Protein AF-A0A7S2KNW7-F1 (afdb_monomer_lite)

Secondary structure (DSSP, 8-state):
-PPPPHHHHHHTHHHHHHTT-HHHHHHHHHHHHHHHHHHHHHHHHHHHHHHHHHHHHHHHHHHHHHHHHHH---S-HHHHHHHHHHHHHHH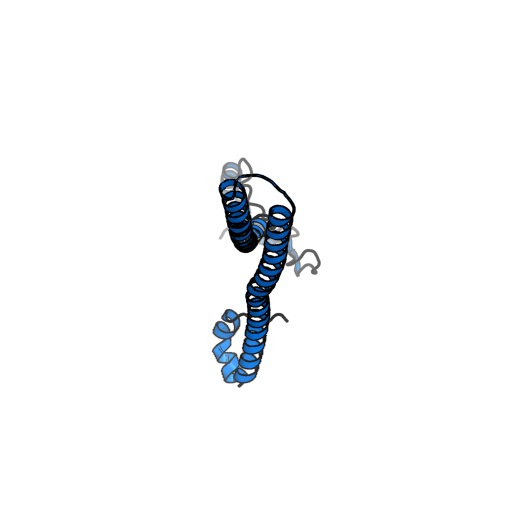HHHHHHHHHHHHHHHHHHHHHHHHHHHTS-PPP-----TTHHHHHHHHHT--S-SEEEEEEEE-SSTTSPPSEEEEEEEEPP-

pLDDT: mean 82.5, std 11.95, range [40.56, 94.06]

Structure (mmCIF, N/CA/C/O backbone):
data_AF-A0A7S2KNW7-F1
#
_entry.id   AF-A0A7S2KNW7-F1
#
loop_
_atom_site.group_PDB
_atom_site.id
_atom_site.type_symbol
_atom_site.label_atom_id
_atom_site.label_alt_id
_atom_site.label_comp_id
_atom_site.label_asym_id
_atom_site.label_entity_id
_atom_site.label_seq_id
_atom_site.pdbx_PDB_ins_code
_atom_site.Cartn_x
_atom_site.Cartn_y
_atom_site.Cartn_z
_atom_site.occupancy
_atom_site.B_iso_or_equiv
_atom_site.auth_seq_id
_atom_site.auth_comp_id
_atom_site.auth_asym_id
_atom_site.auth_atom_id
_atom_site.pdbx_PDB_model_num
ATOM 1 N N . PRO A 1 1 ? -21.783 -10.060 8.509 1.00 40.56 1 PRO A N 1
ATOM 2 C CA . PRO A 1 1 ? -20.731 -10.346 9.514 1.00 40.56 1 PRO A CA 1
ATOM 3 C C . PRO A 1 1 ? -19.338 -10.266 8.871 1.00 40.56 1 PRO A C 1
ATOM 5 O O . PRO A 1 1 ? -18.951 -11.159 8.116 1.00 40.56 1 PRO A O 1
ATOM 8 N N . GLY A 1 2 ? -18.638 -9.149 9.101 1.00 51.84 2 GLY A N 1
ATOM 9 C CA . GLY A 1 2 ? -17.263 -8.953 8.633 1.00 51.84 2 GLY A CA 1
ATOM 10 C C . GLY A 1 2 ? -16.309 -10.012 9.202 1.00 51.84 2 GLY A C 1
ATOM 11 O O . GLY A 1 2 ? -16.674 -10.730 10.138 1.00 51.84 2 GLY A O 1
ATOM 12 N N . PRO A 1 3 ? -15.118 -10.187 8.612 1.00 53.28 3 PRO A N 1
ATOM 13 C CA . PRO A 1 3 ? -14.128 -11.102 9.166 1.00 53.28 3 PRO A CA 1
ATOM 14 C C . PRO A 1 3 ? -13.765 -10.674 10.599 1.00 53.28 3 PRO A C 1
ATOM 16 O O . PRO A 1 3 ? -13.593 -9.476 10.831 1.00 53.28 3 PRO A O 1
ATOM 19 N N . PRO A 1 4 ? -13.687 -11.605 11.572 1.00 54.00 4 PRO A N 1
ATOM 20 C CA . PRO A 1 4 ? -13.270 -11.247 12.916 1.00 54.00 4 PRO A CA 1
ATOM 21 C C . PRO A 1 4 ? -11.829 -10.748 12.844 1.00 54.00 4 PRO A C 1
ATOM 23 O O . PRO A 1 4 ? -10.938 -11.456 12.372 1.00 54.00 4 PRO A O 1
ATOM 26 N N . ALA A 1 5 ? -11.619 -9.510 13.282 1.00 64.12 5 ALA A N 1
ATOM 27 C CA . ALA A 1 5 ? -10.282 -8.989 13.478 1.00 64.12 5 ALA A CA 1
ATOM 28 C C . ALA A 1 5 ? -9.542 -9.897 14.480 1.00 64.12 5 ALA A C 1
ATOM 30 O O . ALA A 1 5 ? -10.175 -10.414 15.409 1.00 64.12 5 ALA A O 1
ATOM 31 N N . PRO A 1 6 ? -8.220 -10.085 14.336 1.00 70.12 6 PRO A N 1
ATOM 32 C CA . PRO A 1 6 ? -7.426 -10.868 15.284 1.00 70.12 6 PRO A CA 1
ATOM 33 C C . PRO A 1 6 ? -7.660 -10.423 16.738 1.00 70.12 6 PRO A C 1
ATOM 35 O O . PRO A 1 6 ? -7.772 -11.271 17.620 1.00 70.12 6 PRO A O 1
ATOM 38 N N . ALA A 1 7 ? -7.890 -9.124 16.960 1.00 75.75 7 ALA A N 1
ATOM 39 C CA . ALA A 1 7 ? -8.269 -8.552 18.251 1.00 75.75 7 ALA A CA 1
ATOM 40 C C . ALA A 1 7 ? -9.499 -9.227 18.894 1.00 75.75 7 ALA A C 1
ATOM 42 O O . ALA A 1 7 ? -9.439 -9.640 20.049 1.00 75.75 7 ALA A O 1
ATOM 43 N N . GLY A 1 8 ? -10.579 -9.449 18.136 1.00 78.25 8 GLY A N 1
ATOM 44 C CA . GLY A 1 8 ? -11.796 -10.076 18.667 1.00 78.25 8 GLY A CA 1
ATOM 45 C C . GLY A 1 8 ? -11.624 -11.563 18.999 1.00 78.25 8 GLY A C 1
ATOM 46 O O . GLY A 1 8 ? -12.339 -12.102 19.841 1.00 78.25 8 GLY A O 1
ATOM 47 N N . THR A 1 9 ? -10.653 -12.237 18.373 1.00 84.00 9 THR A N 1
ATOM 48 C CA . THR A 1 9 ? -10.317 -13.631 18.717 1.00 84.00 9 THR A CA 1
ATOM 49 C C . THR A 1 9 ? -9.480 -13.696 19.994 1.00 84.00 9 THR A C 1
ATOM 51 O O . THR A 1 9 ? -9.636 -14.636 20.767 1.00 84.00 9 THR A O 1
ATOM 54 N N . MET A 1 10 ? -8.624 -12.698 20.243 1.00 84.19 10 MET A N 1
ATOM 55 C CA . MET A 1 10 ? -7.836 -12.605 21.477 1.00 84.19 10 MET A CA 1
ATOM 56 C C . MET A 1 10 ? -8.724 -12.303 22.690 1.00 84.19 10 MET A C 1
ATOM 58 O O . MET A 1 10 ? -8.591 -12.979 23.707 1.00 84.19 10 MET A O 1
ATOM 62 N N . GLU A 1 11 ? -9.677 -11.373 22.569 1.00 88.44 11 GLU A N 1
ATOM 63 C CA . GLU A 1 11 ? -10.662 -11.096 23.629 1.00 88.44 11 GLU A CA 1
ATOM 64 C C . GLU A 1 11 ? -11.605 -12.285 23.879 1.00 88.44 11 GLU A C 1
ATOM 66 O O . GLU A 1 11 ? -11.923 -12.607 25.021 1.00 88.44 11 GLU A O 1
ATOM 71 N N . GLY A 1 12 ? -12.033 -12.978 22.819 1.00 88.00 12 GLY A N 1
ATOM 72 C CA . GLY A 1 12 ? -12.968 -14.105 22.895 1.00 88.00 12 GLY A CA 1
ATOM 73 C C . GLY A 1 12 ? -12.329 -15.487 23.058 1.00 88.00 12 GLY A C 1
ATOM 74 O O . GLY A 1 12 ? -13.031 -16.492 22.921 1.00 88.00 12 GLY A O 1
ATOM 75 N N . LEU A 1 13 ? -11.018 -15.580 23.310 1.00 90.06 13 LEU A N 1
ATOM 76 C CA . LEU A 1 13 ? -10.267 -16.836 23.191 1.00 90.06 13 LEU A CA 1
ATOM 77 C C . LEU A 1 13 ? -10.794 -17.941 24.116 1.00 90.06 13 LEU A C 1
ATOM 79 O O . LEU A 1 13 ? -10.908 -19.096 23.702 1.00 90.06 13 LEU A O 1
ATOM 83 N N . ALA A 1 14 ? -11.152 -17.588 25.353 1.00 90.75 14 ALA A N 1
ATOM 84 C CA . ALA A 1 14 ? -11.721 -18.526 26.321 1.00 90.75 14 ALA A CA 1
ATOM 85 C C . ALA A 1 14 ? -13.033 -19.142 25.808 1.00 90.75 14 ALA A C 1
ATOM 87 O O . ALA A 1 14 ? -13.222 -20.354 25.885 1.00 90.75 14 ALA A O 1
ATOM 88 N N . THR A 1 15 ? -13.901 -18.328 25.206 1.00 91.94 15 THR A N 1
ATOM 89 C CA . THR A 1 15 ? -15.183 -18.757 24.637 1.00 91.94 15 THR A CA 1
ATOM 90 C C . THR A 1 15 ? -14.986 -19.638 23.404 1.00 91.94 15 THR A C 1
ATOM 92 O O . THR A 1 15 ? -15.654 -20.658 23.256 1.00 91.94 15 THR A O 1
ATOM 95 N N . VAL A 1 16 ? -14.034 -19.290 22.532 1.00 88.69 16 VAL A N 1
ATOM 96 C CA . VAL A 1 16 ? -13.700 -20.088 21.339 1.00 88.69 16 VAL A CA 1
ATOM 97 C C . VAL A 1 16 ? -13.193 -21.477 21.730 1.00 88.69 16 VAL A C 1
ATOM 99 O O . VAL A 1 16 ? -13.612 -22.465 21.124 1.00 88.69 16 VAL A O 1
ATOM 102 N N . ARG A 1 17 ? -12.346 -21.560 22.765 1.00 91.38 17 ARG A N 1
ATOM 103 C CA . ARG A 1 17 ? -11.848 -22.829 23.318 1.00 91.38 17 ARG A CA 1
ATOM 104 C C . ARG A 1 17 ? -12.949 -23.641 23.983 1.00 91.38 17 ARG A C 1
ATOM 106 O O . ARG A 1 17 ? -13.085 -24.823 23.691 1.00 91.38 17 ARG A O 1
ATOM 113 N N . ALA A 1 18 ? -13.759 -23.003 24.827 1.00 92.56 18 ALA A N 1
ATOM 114 C CA . ALA A 1 18 ? -14.866 -23.656 25.522 1.00 92.56 18 ALA A CA 1
ATOM 115 C C . ALA A 1 18 ? -15.891 -24.268 24.552 1.00 92.56 18 ALA A C 1
ATOM 117 O O . ALA A 1 18 ? -16.468 -25.311 24.842 1.00 92.56 18 ALA A O 1
ATOM 118 N N . LEU A 1 19 ? -16.087 -23.647 23.384 1.00 92.12 19 LEU A N 1
ATOM 119 C CA . LEU A 1 19 ? -16.987 -24.129 22.334 1.00 92.12 19 LEU A CA 1
ATOM 120 C C . LEU A 1 19 ? -16.299 -25.020 21.282 1.00 92.12 19 LEU A C 1
ATOM 122 O O . LEU A 1 19 ? -16.962 -25.474 20.351 1.00 92.12 19 LEU A O 1
ATOM 126 N N . GLY A 1 20 ? -14.984 -25.254 21.378 1.00 90.31 20 GLY A N 1
ATOM 127 C CA . GLY A 1 20 ? -14.228 -26.064 20.413 1.00 90.31 20 GLY A CA 1
ATOM 128 C C . GLY A 1 20 ? -14.201 -25.498 18.983 1.00 90.31 20 GLY A C 1
ATOM 129 O O . GLY A 1 20 ? -14.066 -26.248 18.017 1.00 90.31 20 GLY A O 1
ATOM 130 N N . LEU A 1 21 ? -14.345 -24.177 18.816 1.00 90.88 2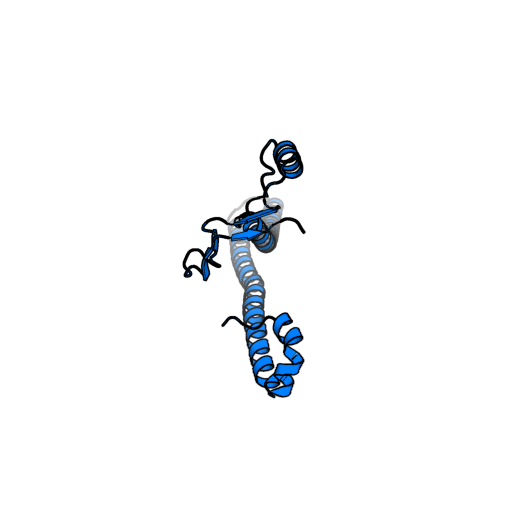1 LEU A N 1
ATOM 131 C CA . LEU A 1 21 ? -14.497 -23.511 17.511 1.00 90.88 21 LEU A CA 1
ATOM 132 C C . LEU A 1 21 ? -13.170 -23.076 16.861 1.00 90.88 21 LEU A C 1
ATOM 134 O O . LEU A 1 21 ? -13.177 -22.393 15.835 1.00 90.88 21 LEU A O 1
ATOM 138 N N . GLU A 1 22 ? -12.031 -23.484 17.416 1.00 89.75 22 GLU A N 1
ATOM 139 C CA . GLU A 1 22 ? -10.686 -23.059 17.000 1.00 89.75 22 GLU A CA 1
ATOM 140 C C . GLU A 1 22 ? -10.445 -23.256 15.496 1.00 89.75 22 GLU A C 1
ATOM 142 O O . GLU A 1 22 ? -10.102 -22.309 14.791 1.00 89.75 22 GLU A O 1
ATOM 147 N N . ARG A 1 23 ? -10.744 -24.451 14.964 1.00 90.56 23 ARG A N 1
ATOM 148 C CA . ARG A 1 23 ? -10.572 -24.768 13.532 1.00 90.56 23 ARG A CA 1
ATOM 149 C C . ARG A 1 23 ? -11.438 -23.902 12.616 1.00 90.56 23 ARG A C 1
ATOM 151 O O . ARG A 1 23 ? -11.065 -23.633 11.474 1.00 90.56 23 ARG A O 1
ATOM 158 N N . ALA A 1 24 ? -12.624 -23.502 13.073 1.00 88.44 24 ALA A N 1
ATOM 159 C CA . ALA A 1 24 ? -13.513 -22.649 12.289 1.00 88.44 24 ALA A CA 1
ATOM 160 C C . ALA A 1 24 ? -12.951 -21.222 12.192 1.00 88.44 24 ALA A C 1
ATOM 162 O O . ALA A 1 24 ? -12.965 -20.631 11.106 1.00 88.44 24 ALA A O 1
ATOM 163 N N . PHE A 1 25 ? -12.409 -20.706 13.300 1.00 87.69 25 PHE A N 1
ATOM 164 C CA . PHE A 1 25 ? -11.709 -19.423 13.348 1.00 87.69 25 PHE A CA 1
ATOM 165 C C . PHE A 1 25 ? -10.410 -19.451 12.542 1.00 87.69 25 PHE A C 1
ATOM 167 O O . PHE A 1 25 ? -10.184 -18.545 11.745 1.00 87.69 25 PHE A O 1
ATOM 174 N N . GLU A 1 26 ? -9.620 -20.518 12.641 1.00 89.69 26 GLU A N 1
ATOM 175 C CA . GLU A 1 26 ? -8.391 -20.706 11.867 1.00 89.69 26 GLU A CA 1
ATOM 176 C C . GLU A 1 26 ? -8.666 -20.697 10.357 1.00 89.69 26 GLU A C 1
ATOM 178 O O . GLU A 1 26 ? -8.078 -19.911 9.618 1.00 89.69 26 GLU A O 1
ATOM 183 N N . LYS A 1 27 ? -9.654 -21.471 9.882 1.00 91.06 27 LYS A N 1
ATOM 184 C CA . LYS A 1 27 ? -10.075 -21.445 8.467 1.00 91.06 27 LYS A CA 1
ATOM 185 C C . LYS A 1 27 ? -10.597 -20.079 8.026 1.00 91.06 27 LYS A C 1
ATOM 187 O O . LYS A 1 27 ? -10.524 -19.721 6.850 1.00 91.06 27 LYS A O 1
ATOM 192 N N . ARG A 1 28 ? -11.228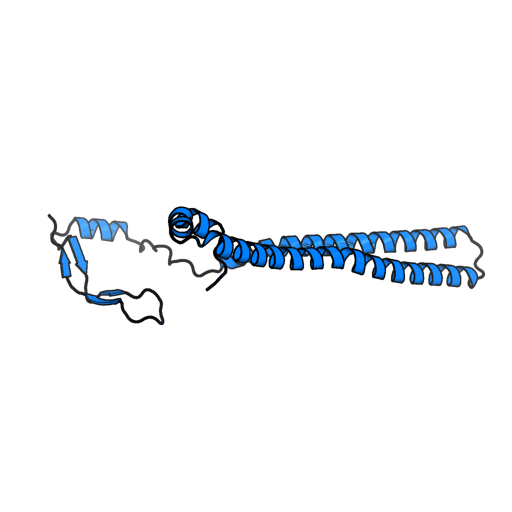 -19.319 8.924 1.00 87.38 28 ARG A N 1
ATOM 193 C CA . ARG A 1 28 ? -11.697 -17.958 8.623 1.00 87.38 28 ARG A CA 1
ATOM 194 C C . ARG A 1 28 ? -10.512 -17.001 8.498 1.00 87.38 28 ARG A C 1
ATOM 196 O O . ARG A 1 28 ? -10.474 -16.265 7.520 1.00 87.38 28 ARG A O 1
ATOM 203 N N . PHE A 1 29 ? -9.555 -17.073 9.420 1.00 88.81 29 PHE A N 1
ATOM 204 C CA . PHE A 1 29 ? -8.318 -16.300 9.384 1.00 88.81 29 PHE A CA 1
ATOM 205 C C . PHE A 1 29 ? -7.503 -16.605 8.124 1.00 88.81 29 PHE A C 1
ATOM 207 O O . PHE A 1 29 ? -7.144 -15.680 7.402 1.00 88.81 29 PHE A O 1
ATOM 214 N N . ALA A 1 30 ? -7.315 -17.887 7.799 1.00 91.19 30 ALA A N 1
ATOM 215 C CA . ALA A 1 30 ? -6.609 -18.325 6.599 1.00 91.19 30 ALA A CA 1
ATOM 216 C C . ALA A 1 30 ? -7.222 -17.734 5.321 1.00 91.19 30 ALA A C 1
ATOM 218 O O . ALA A 1 30 ? -6.495 -17.190 4.503 1.00 91.19 30 ALA A O 1
ATOM 219 N N . ARG A 1 31 ? -8.557 -17.728 5.186 1.00 91.88 31 ARG A N 1
ATOM 220 C CA . ARG A 1 31 ? -9.237 -17.096 4.037 1.00 91.88 31 ARG A CA 1
ATOM 221 C C . ARG A 1 31 ? -8.998 -15.591 3.947 1.00 91.88 31 ARG A C 1
ATOM 223 O O . ARG A 1 31 ? -8.873 -15.052 2.853 1.00 91.88 31 ARG A O 1
ATOM 230 N N . CYS A 1 32 ? -8.966 -14.897 5.081 1.00 88.25 32 CYS A N 1
ATOM 231 C CA . CYS A 1 32 ? -8.668 -13.466 5.101 1.00 88.25 32 CYS A CA 1
ATOM 232 C C . CYS A 1 32 ? -7.214 -13.192 4.711 1.00 88.25 32 CYS A C 1
ATOM 234 O O . CYS A 1 32 ? -6.959 -12.295 3.909 1.00 88.25 32 CYS A O 1
ATOM 236 N N . ALA A 1 33 ? -6.283 -13.984 5.245 1.00 91.38 33 ALA A N 1
ATOM 237 C CA . ALA A 1 33 ? -4.873 -13.911 4.892 1.00 91.38 33 ALA A CA 1
ATOM 238 C C . ALA A 1 33 ? -4.666 -14.205 3.401 1.00 91.38 33 ALA A C 1
ATOM 240 O O . ALA A 1 33 ? -4.019 -13.423 2.718 1.00 91.38 33 ALA A O 1
ATOM 241 N N . GLU A 1 34 ? -5.294 -15.256 2.875 1.00 94.06 34 GLU A N 1
ATOM 242 C CA . GLU A 1 34 ? -5.234 -15.641 1.465 1.00 94.06 34 GLU A CA 1
ATOM 243 C C . GLU A 1 34 ? -5.792 -14.551 0.545 1.00 94.06 34 GLU A C 1
ATOM 245 O O . GLU A 1 34 ? -5.173 -14.235 -0.468 1.00 94.06 34 GLU A O 1
ATOM 250 N N . GLY A 1 35 ? -6.901 -13.904 0.919 1.00 92.00 35 GLY A N 1
ATOM 251 C CA . GLY A 1 35 ? -7.430 -12.759 0.176 1.00 92.00 35 GLY A CA 1
ATOM 252 C C . GLY A 1 35 ? -6.431 -11.600 0.093 1.00 92.00 35 GLY A C 1
ATOM 253 O O . GLY A 1 35 ? -6.180 -11.077 -0.993 1.00 92.00 35 GLY A O 1
ATOM 254 N N . ASN A 1 36 ? -5.804 -11.239 1.217 1.00 90.06 36 ASN A N 1
ATOM 255 C CA . ASN A 1 36 ? -4.773 -10.198 1.240 1.00 90.06 36 ASN A CA 1
ATOM 256 C C . ASN A 1 36 ? -3.522 -10.605 0.445 1.00 90.06 36 ASN A C 1
ATOM 258 O O . ASN A 1 36 ? -3.010 -9.827 -0.356 1.00 90.06 36 ASN A O 1
ATOM 262 N N . SER A 1 37 ? -3.048 -11.837 0.630 1.00 92.19 37 SER A N 1
ATOM 263 C CA . SER A 1 37 ? -1.900 -12.380 -0.093 1.00 92.19 37 SER A CA 1
ATOM 264 C C . SER A 1 37 ? -2.149 -12.429 -1.594 1.00 92.19 37 SER A C 1
ATOM 266 O O . SER A 1 37 ? -1.249 -12.104 -2.352 1.00 92.19 37 SER A O 1
ATOM 268 N N . THR A 1 38 ? -3.355 -12.780 -2.041 1.00 93.19 38 THR A N 1
ATOM 269 C CA . THR A 1 38 ? -3.698 -12.829 -3.470 1.00 93.19 38 THR A CA 1
ATOM 270 C C . THR A 1 38 ? -3.577 -11.448 -4.111 1.00 93.19 38 THR A C 1
ATOM 272 O O . THR A 1 38 ? -2.925 -11.302 -5.142 1.00 93.19 38 THR A O 1
ATOM 275 N N . LEU A 1 39 ? -4.133 -10.414 -3.472 1.00 88.06 39 LEU A N 1
ATOM 276 C CA . LEU A 1 39 ? -4.001 -9.030 -3.942 1.00 88.06 39 LEU A CA 1
ATOM 277 C C . LEU A 1 39 ? -2.538 -8.575 -3.949 1.00 88.06 39 LEU A C 1
ATOM 279 O O . LEU A 1 39 ? -2.079 -7.993 -4.927 1.00 88.06 39 LEU A O 1
ATOM 283 N N . PHE A 1 40 ? -1.789 -8.907 -2.897 1.00 88.50 40 PHE A N 1
ATOM 284 C CA . PHE A 1 40 ? -0.360 -8.622 -2.826 1.00 88.50 40 PHE A CA 1
ATOM 285 C C . PHE A 1 40 ? 0.425 -9.298 -3.963 1.00 88.50 40 PHE A C 1
ATOM 287 O O . PHE A 1 40 ? 1.246 -8.656 -4.616 1.00 88.50 40 PHE A O 1
ATOM 294 N N . TRP A 1 41 ? 0.138 -10.570 -4.252 1.00 91.12 41 TRP A N 1
ATOM 295 C CA . TRP A 1 41 ? 0.747 -11.304 -5.360 1.00 91.12 41 TRP A CA 1
ATOM 296 C C . TRP A 1 41 ? 0.418 -10.676 -6.713 1.00 91.12 41 TRP A C 1
ATOM 298 O O . TRP A 1 41 ? 1.309 -10.558 -7.553 1.00 91.12 41 TRP A O 1
ATOM 308 N N . HIS A 1 42 ? -0.820 -10.224 -6.927 1.00 89.31 42 HIS A N 1
ATOM 309 C CA . HIS A 1 42 ? -1.189 -9.509 -8.149 1.00 89.31 42 HIS A CA 1
ATOM 310 C C . HIS A 1 42 ? -0.380 -8.221 -8.326 1.00 89.31 42 HIS A C 1
ATOM 312 O O . HIS A 1 42 ? 0.177 -8.007 -9.405 1.00 89.31 42 HIS A O 1
ATOM 318 N N . SER A 1 43 ? -0.242 -7.411 -7.274 1.00 85.69 43 SER A N 1
ATOM 319 C CA . SER A 1 43 ? 0.594 -6.205 -7.312 1.00 85.69 43 SER A CA 1
ATOM 320 C C . SER A 1 43 ? 2.062 -6.534 -7.594 1.00 85.69 43 SER A C 1
ATOM 322 O O . SER A 1 43 ? 2.709 -5.853 -8.389 1.00 85.69 43 SER A O 1
ATOM 324 N N . LEU A 1 44 ? 2.580 -7.622 -7.013 1.00 86.00 44 LEU A N 1
ATOM 325 C CA . LEU A 1 44 ? 3.956 -8.058 -7.237 1.00 86.00 44 LEU A CA 1
ATOM 326 C C . LEU A 1 44 ? 4.201 -8.517 -8.683 1.00 86.00 44 LEU A C 1
ATOM 328 O O . LEU A 1 44 ? 5.260 -8.234 -9.236 1.00 86.00 44 LEU A O 1
ATOM 332 N N . MET A 1 45 ? 3.237 -9.198 -9.310 1.00 90.25 45 MET A N 1
ATOM 333 C CA . MET A 1 45 ? 3.351 -9.681 -10.695 1.00 90.25 45 MET A CA 1
ATOM 334 C C . MET A 1 45 ? 3.148 -8.579 -11.744 1.00 90.25 45 MET A C 1
ATOM 336 O O . MET A 1 45 ? 3.698 -8.668 -12.845 1.00 90.25 45 MET A O 1
ATOM 340 N N . LEU A 1 46 ? 2.395 -7.526 -11.414 1.00 86.44 46 LEU A N 1
ATOM 341 C CA . LEU A 1 46 ? 2.135 -6.411 -12.327 1.00 86.44 46 LEU A CA 1
ATOM 342 C C . LEU A 1 46 ? 3.420 -5.652 -12.697 1.00 86.44 46 LEU A C 1
ATOM 344 O O . LEU A 1 46 ? 3.590 -5.250 -13.848 1.00 86.44 46 LEU A O 1
ATOM 348 N N . ILE A 1 47 ? 4.351 -5.512 -11.748 1.00 84.00 47 ILE A N 1
ATOM 349 C CA . ILE A 1 47 ? 5.614 -4.791 -11.945 1.00 84.00 47 ILE A CA 1
ATOM 350 C C . ILE A 1 47 ? 6.481 -5.467 -13.036 1.00 84.00 47 ILE A C 1
ATOM 352 O O . ILE A 1 47 ? 6.739 -4.812 -14.049 1.00 84.00 47 ILE A O 1
ATOM 356 N N . PRO A 1 48 ? 6.895 -6.754 -12.924 1.00 88.12 48 PRO A N 1
ATOM 357 C CA . PRO A 1 48 ? 7.588 -7.501 -13.988 1.00 88.12 48 PRO A CA 1
ATOM 358 C C . PRO A 1 48 ? 6.867 -7.493 -15.331 1.00 88.12 48 PRO A C 1
ATOM 360 O O . PRO A 1 48 ? 7.505 -7.323 -16.371 1.00 88.12 48 PRO A O 1
ATOM 363 N N . TRP A 1 49 ? 5.542 -7.649 -15.318 1.00 90.38 49 TRP A N 1
ATOM 364 C CA . TRP A 1 49 ? 4.743 -7.636 -16.538 1.00 90.38 49 TRP A CA 1
ATOM 365 C C . TRP A 1 49 ? 4.875 -6.304 -17.283 1.00 90.38 49 TRP A C 1
ATOM 367 O O . TRP A 1 49 ? 5.129 -6.282 -18.488 1.00 90.38 49 TRP A O 1
ATOM 377 N N . MET A 1 50 ? 4.778 -5.192 -16.560 1.00 86.31 50 MET A N 1
ATOM 378 C CA . MET A 1 50 ? 4.930 -3.855 -17.118 1.00 86.31 50 MET A CA 1
ATOM 379 C C . MET A 1 50 ? 6.360 -3.607 -17.627 1.00 86.31 50 MET A C 1
ATOM 381 O O . MET A 1 50 ? 6.533 -3.085 -18.727 1.00 86.31 50 MET A O 1
ATOM 385 N N . ILE A 1 51 ? 7.388 -4.034 -16.885 1.00 86.56 51 ILE A N 1
ATOM 386 C CA . ILE A 1 51 ? 8.797 -3.920 -17.309 1.00 86.56 51 ILE A CA 1
ATOM 387 C C . ILE A 1 51 ? 9.026 -4.653 -18.630 1.00 86.56 51 ILE A C 1
ATOM 389 O O . ILE A 1 51 ? 9.584 -4.071 -19.554 1.00 86.56 51 ILE A O 1
ATOM 393 N N . SER A 1 52 ? 8.512 -5.880 -18.761 1.00 89.19 52 SER A N 1
ATOM 394 C CA . SER A 1 52 ? 8.628 -6.660 -19.997 1.00 89.19 52 SER A CA 1
ATOM 395 C C . SER A 1 52 ? 8.010 -5.937 -21.203 1.00 89.19 52 SER A C 1
ATOM 397 O O . SER A 1 52 ? 8.558 -5.982 -22.307 1.00 89.19 52 SER A O 1
ATOM 399 N N . ARG A 1 53 ? 6.903 -5.205 -21.008 1.00 88.44 53 ARG A N 1
ATOM 400 C CA . ARG A 1 53 ? 6.311 -4.365 -22.063 1.00 88.44 53 ARG A CA 1
ATOM 401 C C . ARG A 1 53 ? 7.198 -3.174 -22.424 1.00 88.44 53 ARG A C 1
ATOM 403 O O . ARG A 1 53 ? 7.356 -2.891 -23.612 1.00 88.44 53 ARG A O 1
ATOM 410 N N . PHE A 1 54 ? 7.798 -2.509 -21.438 1.00 87.38 54 PHE A N 1
ATOM 411 C CA . PHE A 1 54 ? 8.734 -1.409 -21.681 1.00 87.38 54 PHE A CA 1
ATOM 412 C C . PHE A 1 54 ? 10.030 -1.867 -22.357 1.00 87.38 54 PHE A C 1
ATOM 414 O O . PHE A 1 54 ? 10.524 -1.157 -23.229 1.00 87.38 54 PHE A O 1
ATOM 421 N N . ASP A 1 55 ? 10.558 -3.043 -22.016 1.00 89.31 55 ASP A N 1
ATOM 422 C CA . ASP A 1 55 ? 11.714 -3.642 -22.699 1.00 89.31 55 ASP A CA 1
ATOM 423 C C . ASP A 1 55 ? 11.398 -3.957 -24.167 1.00 89.31 55 ASP A C 1
ATOM 425 O O . ASP A 1 55 ? 12.205 -3.688 -25.062 1.00 89.31 55 ASP A O 1
ATOM 429 N N . GLY A 1 56 ? 10.189 -4.464 -24.436 1.00 90.88 56 GLY A N 1
ATOM 430 C CA . GLY A 1 56 ? 9.695 -4.670 -25.796 1.00 90.88 56 GLY A CA 1
ATOM 431 C C . GLY A 1 56 ? 9.654 -3.368 -26.599 1.00 90.88 56 GLY A C 1
ATOM 432 O O . GLY A 1 56 ? 10.209 -3.301 -27.695 1.00 90.88 56 GLY A O 1
ATOM 433 N N . LEU A 1 57 ? 9.062 -2.308 -26.039 1.00 89.19 57 LEU A N 1
ATOM 434 C CA . LEU A 1 57 ? 9.008 -0.992 -26.685 1.00 89.19 57 LEU A CA 1
ATOM 435 C C . LEU A 1 57 ? 10.409 -0.392 -26.884 1.00 89.19 57 LEU A C 1
ATOM 437 O O . LEU A 1 57 ? 10.711 0.141 -27.951 1.00 89.19 57 LEU A O 1
ATOM 441 N N . GLY A 1 58 ? 11.282 -0.530 -25.886 1.00 89.50 58 GLY A N 1
ATOM 442 C CA . GLY A 1 58 ? 12.669 -0.087 -25.961 1.00 89.50 58 GLY A CA 1
ATOM 443 C C . GLY A 1 58 ? 13.437 -0.769 -27.091 1.00 89.50 58 GLY A C 1
ATOM 444 O O . GLY A 1 58 ? 14.134 -0.103 -27.855 1.00 89.50 58 GLY A O 1
ATOM 445 N N . SER A 1 59 ? 13.233 -2.076 -27.266 1.00 90.88 59 SER A N 1
ATOM 446 C CA . SER A 1 59 ? 13.834 -2.851 -28.356 1.00 90.88 59 SER A CA 1
ATOM 447 C C . SER A 1 59 ? 13.387 -2.350 -29.733 1.00 90.88 59 SER A C 1
ATOM 449 O O . SER A 1 59 ? 14.214 -2.227 -30.637 1.00 90.88 59 SER A O 1
ATOM 451 N N . VAL A 1 60 ? 12.107 -1.985 -29.891 1.00 92.50 60 VAL A N 1
ATOM 452 C CA . VAL A 1 60 ? 11.595 -1.385 -31.137 1.00 92.50 60 VAL A CA 1
ATOM 453 C C . VAL A 1 60 ? 12.242 -0.025 -31.405 1.00 92.50 60 VAL A C 1
ATOM 455 O O . VAL A 1 60 ? 12.668 0.233 -32.529 1.00 92.50 60 VAL A O 1
ATOM 458 N N . CYS A 1 61 ? 12.376 0.831 -30.389 1.00 90.06 61 CYS A N 1
ATOM 459 C CA . CYS A 1 61 ? 13.025 2.140 -30.526 1.00 90.06 61 CYS A CA 1
ATOM 460 C C . CYS A 1 61 ? 14.506 2.020 -30.918 1.00 90.06 61 CYS A C 1
ATOM 462 O O . CYS A 1 61 ? 14.978 2.736 -31.806 1.00 90.06 61 CYS A O 1
ATOM 464 N N . VAL A 1 62 ? 15.241 1.095 -30.295 1.00 89.81 62 VAL A N 1
ATOM 465 C CA . VAL A 1 62 ? 16.646 0.818 -30.629 1.00 89.81 62 VAL A CA 1
ATOM 466 C C . VAL A 1 62 ? 16.765 0.286 -32.058 1.00 89.81 62 VAL A C 1
ATOM 468 O O . VAL A 1 62 ? 17.597 0.778 -32.821 1.00 89.81 62 VAL A O 1
ATOM 471 N N . PHE A 1 63 ? 15.900 -0.651 -32.458 1.00 92.00 63 PHE A N 1
ATOM 472 C CA . PHE A 1 63 ? 15.867 -1.179 -33.822 1.00 92.00 63 PHE A CA 1
ATOM 473 C C . PHE A 1 63 ? 15.578 -0.083 -34.857 1.00 92.00 63 PHE A C 1
ATOM 475 O O . PHE A 1 63 ? 16.315 0.052 -35.832 1.00 92.00 63 PHE A O 1
ATOM 482 N N . ALA A 1 64 ? 14.563 0.753 -34.621 1.00 90.62 64 ALA A N 1
ATOM 483 C CA . ALA A 1 64 ? 14.225 1.871 -35.500 1.00 90.62 64 ALA A CA 1
ATOM 484 C C . ALA A 1 64 ? 15.389 2.866 -35.641 1.00 90.62 64 ALA A C 1
ATOM 486 O O . ALA A 1 64 ? 15.672 3.343 -36.742 1.00 90.62 64 ALA A O 1
ATOM 487 N N . THR A 1 65 ? 16.106 3.137 -34.549 1.00 87.81 65 THR A N 1
ATOM 488 C CA . THR A 1 65 ? 17.296 4.002 -34.550 1.00 87.81 65 THR A CA 1
ATOM 489 C C . THR A 1 65 ? 18.435 3.387 -35.355 1.00 87.81 65 THR A C 1
ATOM 491 O O . THR A 1 65 ? 19.044 4.071 -36.174 1.00 87.81 65 THR A O 1
ATOM 494 N N . ALA A 1 66 ? 18.704 2.093 -35.164 1.00 87.81 66 ALA A N 1
ATOM 495 C CA . ALA A 1 66 ? 19.746 1.377 -35.891 1.00 87.81 66 ALA A CA 1
ATOM 496 C C . ALA A 1 66 ? 19.464 1.344 -37.403 1.00 87.81 66 ALA A C 1
ATOM 498 O O . ALA A 1 66 ? 20.355 1.628 -38.201 1.00 87.81 66 ALA A O 1
ATOM 499 N N . VAL A 1 67 ? 18.215 1.075 -37.799 1.00 90.62 67 VAL A N 1
ATOM 500 C CA . VAL A 1 67 ? 17.785 1.112 -39.207 1.00 90.62 67 VAL A CA 1
ATOM 501 C C . VAL A 1 67 ? 17.908 2.525 -39.778 1.00 90.62 67 VAL A C 1
ATOM 503 O O . VAL A 1 67 ? 18.457 2.702 -40.863 1.00 90.62 67 VAL A O 1
ATOM 506 N N . SER A 1 68 ? 17.464 3.545 -39.040 1.00 86.69 68 SER A N 1
ATOM 507 C CA . SER A 1 68 ? 17.579 4.945 -39.472 1.00 86.69 68 SER A CA 1
ATOM 508 C C . SER A 1 68 ? 19.039 5.355 -39.681 1.00 86.69 68 SER A C 1
ATOM 510 O O . SER A 1 68 ? 19.363 5.986 -40.684 1.00 86.69 68 SER A O 1
ATOM 512 N N . LEU A 1 69 ? 19.937 4.941 -38.782 1.00 85.88 69 LEU A N 1
ATOM 513 C CA . LEU A 1 69 ? 21.372 5.195 -38.905 1.00 85.88 69 LEU A CA 1
ATOM 514 C C . LEU A 1 69 ? 21.994 4.465 -40.105 1.00 85.88 69 LEU A C 1
ATOM 516 O O . LEU A 1 69 ? 22.866 5.023 -40.761 1.00 85.88 69 LEU A O 1
ATOM 520 N N . ALA A 1 70 ? 21.533 3.251 -40.420 1.00 85.25 70 ALA A N 1
ATOM 521 C CA . ALA A 1 70 ? 21.999 2.496 -41.583 1.00 85.25 70 ALA A CA 1
ATOM 522 C C . ALA A 1 70 ? 21.534 3.099 -42.925 1.00 85.25 70 ALA A C 1
ATOM 524 O O . ALA A 1 70 ? 22.240 2.986 -43.927 1.00 85.25 70 ALA A O 1
ATOM 525 N N . LEU A 1 71 ? 20.358 3.738 -42.959 1.00 85.81 71 LEU A N 1
ATOM 526 C CA . LEU A 1 71 ? 19.795 4.367 -44.162 1.00 85.81 71 LEU A CA 1
ATOM 527 C C . LEU A 1 71 ? 20.366 5.768 -44.431 1.00 85.81 71 LEU A C 1
ATOM 529 O O . LEU A 1 71 ? 20.477 6.189 -45.586 1.00 85.81 71 LEU A O 1
ATOM 533 N N . VAL A 1 72 ? 20.730 6.506 -43.382 1.00 82.00 72 VAL A N 1
ATOM 534 C CA . VAL A 1 72 ? 21.298 7.850 -43.504 1.00 82.00 72 VAL A CA 1
ATOM 535 C C . VAL A 1 72 ? 22.782 7.749 -43.882 1.00 82.00 72 VAL A C 1
ATOM 537 O O . VAL A 1 72 ? 23.624 7.391 -43.067 1.00 82.00 72 VAL A O 1
ATOM 540 N N . ARG A 1 73 ? 23.139 8.142 -45.116 1.00 67.56 73 ARG A N 1
ATOM 541 C CA . ARG A 1 73 ? 24.532 8.230 -45.627 1.00 67.56 73 ARG A CA 1
ATOM 542 C C . ARG A 1 73 ? 25.353 9.384 -45.001 1.00 67.56 73 ARG A C 1
ATOM 544 O O . ARG A 1 73 ? 26.108 10.054 -45.701 1.00 67.56 73 ARG A O 1
ATOM 551 N N . SER A 1 74 ? 25.170 9.675 -43.712 1.00 61.75 74 SER A N 1
ATOM 552 C CA . SER A 1 74 ? 25.840 10.779 -43.005 1.00 61.75 74 SER A CA 1
ATOM 553 C C . SER A 1 74 ? 27.201 10.361 -42.437 1.00 61.75 74 SER A C 1
ATOM 555 O O . SER A 1 74 ? 27.366 9.278 -41.884 1.00 61.75 74 SER A O 1
ATOM 557 N N . ASN A 1 75 ? 28.182 11.258 -42.556 1.00 59.91 75 ASN A N 1
ATOM 558 C CA . ASN A 1 75 ? 29.623 11.009 -42.426 1.00 59.91 75 ASN A CA 1
ATOM 559 C C . ASN A 1 75 ? 30.199 11.044 -40.993 1.00 59.91 75 ASN A C 1
ATOM 561 O O . ASN A 1 75 ? 31.376 11.351 -40.818 1.00 59.91 75 ASN A O 1
ATOM 565 N N . SER A 1 76 ? 29.441 10.725 -39.938 1.00 69.44 76 SER A N 1
ATOM 566 C CA . SER A 1 76 ? 30.074 10.551 -38.618 1.00 69.44 76 SER A CA 1
ATOM 567 C C . SER A 1 76 ? 29.455 9.427 -37.794 1.00 69.44 76 SER A C 1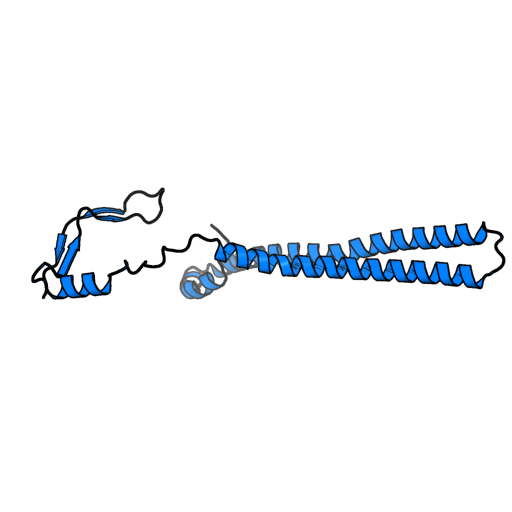
ATOM 569 O O . SER A 1 76 ? 28.421 9.591 -37.151 1.00 69.44 76 SER A O 1
ATOM 571 N N . ALA A 1 77 ? 30.156 8.291 -37.735 1.00 76.62 77 ALA A N 1
ATOM 572 C CA . ALA A 1 77 ? 29.831 7.179 -36.837 1.00 76.62 77 ALA A CA 1
ATOM 573 C C . ALA A 1 77 ? 29.706 7.631 -35.365 1.00 76.62 77 ALA A C 1
ATOM 575 O O . ALA A 1 77 ? 28.929 7.069 -34.596 1.00 76.62 77 ALA A O 1
ATOM 576 N N . LEU A 1 78 ? 30.424 8.702 -35.002 1.00 82.31 78 LEU A N 1
ATOM 577 C CA . LEU A 1 78 ? 30.372 9.335 -33.688 1.00 82.31 78 LEU A CA 1
ATOM 578 C C . LEU A 1 78 ? 28.968 9.857 -33.336 1.00 82.31 78 LEU A C 1
ATOM 580 O O . LEU A 1 78 ? 28.476 9.577 -32.247 1.00 82.31 78 LEU A O 1
ATOM 584 N N . SER A 1 79 ? 28.293 10.568 -34.247 1.00 82.06 79 SER A N 1
ATOM 585 C CA . SER A 1 79 ? 26.952 11.117 -33.978 1.00 82.06 79 SER A CA 1
ATOM 586 C C . SER A 1 79 ? 25.887 10.022 -33.850 1.00 82.06 79 SER A C 1
ATOM 588 O O . SER A 1 79 ? 25.026 10.097 -32.973 1.00 82.06 79 SER A O 1
ATOM 590 N N . GLY A 1 80 ? 25.995 8.960 -34.653 1.00 85.00 80 GLY A N 1
ATOM 591 C CA . GLY A 1 80 ? 25.123 7.787 -34.568 1.00 85.00 80 GLY A CA 1
ATOM 592 C C . GLY A 1 80 ? 25.272 7.019 -33.255 1.00 85.00 80 GLY A C 1
ATOM 593 O O . GLY A 1 80 ? 24.272 6.655 -32.638 1.00 85.00 80 GLY A O 1
ATOM 594 N N . GLY A 1 81 ? 26.510 6.827 -32.786 1.00 86.50 81 GLY A N 1
ATOM 595 C CA . GLY A 1 81 ? 26.781 6.183 -31.498 1.00 86.50 81 GLY A CA 1
ATOM 596 C C . GLY A 1 81 ? 26.243 6.983 -30.308 1.00 86.50 81 GLY A C 1
ATOM 597 O O . GLY A 1 81 ? 25.670 6.405 -29.381 1.00 86.50 81 GLY A O 1
ATOM 598 N N . VAL A 1 82 ? 26.352 8.315 -30.359 1.00 89.31 82 VAL A N 1
ATOM 599 C CA . VAL A 1 82 ? 25.769 9.209 -29.343 1.00 89.31 82 VAL A CA 1
ATOM 600 C C . VAL A 1 82 ? 24.242 9.122 -29.348 1.00 89.31 82 VAL A C 1
ATOM 602 O O . VAL A 1 82 ? 23.648 8.960 -28.283 1.00 89.31 82 VAL A O 1
ATOM 605 N N . ALA A 1 83 ? 23.601 9.158 -30.521 1.00 87.56 83 ALA A N 1
ATOM 606 C CA . ALA A 1 83 ? 22.147 9.035 -30.638 1.00 87.56 83 ALA A CA 1
ATOM 607 C C . ALA A 1 83 ? 21.630 7.692 -30.089 1.00 87.56 83 ALA A C 1
ATOM 609 O O . ALA A 1 83 ? 20.670 7.663 -29.319 1.00 87.56 83 ALA A O 1
ATOM 610 N N . LEU A 1 84 ? 22.305 6.586 -30.419 1.00 87.38 84 LEU A N 1
ATOM 611 C CA . LEU A 1 84 ? 21.955 5.254 -29.924 1.00 87.38 84 LEU A CA 1
ATOM 612 C C . LEU A 1 84 ? 22.094 5.161 -28.397 1.00 87.38 84 LEU A C 1
ATOM 614 O O . LEU A 1 84 ? 21.183 4.697 -27.714 1.00 87.38 84 LEU A O 1
ATOM 618 N N . THR A 1 85 ? 23.210 5.657 -27.856 1.00 91.06 85 THR A N 1
ATOM 619 C CA . THR A 1 85 ? 23.465 5.672 -26.406 1.00 91.06 85 THR A CA 1
ATOM 620 C C . THR A 1 85 ? 22.429 6.521 -25.671 1.00 91.06 85 THR A C 1
ATOM 622 O O . THR A 1 85 ? 21.952 6.129 -24.606 1.00 91.06 85 THR A O 1
ATOM 625 N N . PHE A 1 86 ? 22.042 7.663 -26.246 1.00 91.44 86 PHE A N 1
ATOM 626 C CA . PHE A 1 86 ? 21.029 8.542 -25.671 1.00 91.44 86 PHE A CA 1
ATOM 627 C C . PHE A 1 86 ? 19.663 7.858 -25.589 1.00 91.44 86 PHE A C 1
ATOM 629 O O . PHE A 1 86 ? 19.023 7.905 -24.543 1.00 91.44 86 PHE A O 1
ATOM 636 N N . ILE A 1 87 ? 19.243 7.166 -26.651 1.00 89.44 87 ILE A N 1
ATOM 637 C CA . ILE A 1 87 ? 17.954 6.463 -26.688 1.00 89.44 87 ILE A CA 1
ATOM 638 C C . ILE A 1 87 ? 17.915 5.324 -25.671 1.00 89.44 87 ILE A C 1
ATOM 640 O O . ILE A 1 87 ? 16.952 5.230 -24.911 1.00 89.44 87 ILE A O 1
ATOM 644 N N . VAL A 1 88 ? 18.974 4.513 -25.584 1.00 89.44 88 VAL A N 1
ATOM 645 C CA . VAL A 1 88 ? 19.078 3.457 -24.563 1.00 89.44 88 VAL A CA 1
ATOM 646 C C . VAL A 1 88 ? 18.998 4.055 -23.155 1.00 89.44 88 VAL A C 1
ATOM 648 O O . VAL A 1 88 ? 18.223 3.585 -22.325 1.00 89.44 88 VAL A O 1
ATOM 651 N N . ASN A 1 89 ? 19.736 5.138 -22.892 1.00 92.44 89 ASN A N 1
ATOM 652 C CA . ASN A 1 89 ? 19.711 5.814 -21.595 1.00 92.44 89 ASN A CA 1
ATOM 653 C C . ASN A 1 89 ? 18.312 6.356 -21.251 1.00 92.44 89 ASN A C 1
ATOM 655 O O . ASN A 1 89 ? 17.847 6.209 -20.119 1.00 92.44 89 ASN A O 1
ATOM 659 N N . TRP A 1 90 ? 17.624 6.943 -22.231 1.00 90.31 90 TRP A N 1
ATOM 660 C CA . TRP A 1 90 ? 16.284 7.492 -22.059 1.00 90.31 90 TRP A CA 1
ATOM 661 C C . TRP A 1 90 ? 15.253 6.398 -21.756 1.00 90.31 90 TRP A C 1
ATOM 663 O O . TRP A 1 90 ? 14.455 6.557 -20.834 1.00 90.31 90 TRP A O 1
ATOM 673 N N . ILE A 1 91 ? 15.328 5.252 -22.442 1.00 88.94 91 ILE A N 1
ATOM 674 C CA . ILE A 1 91 ? 14.488 4.075 -22.167 1.00 88.94 91 ILE A CA 1
ATOM 675 C C . ILE A 1 91 ? 14.691 3.590 -20.725 1.00 88.94 91 ILE A C 1
ATOM 677 O O . ILE A 1 91 ? 13.713 3.420 -19.995 1.00 88.94 91 ILE A O 1
ATOM 681 N N . CYS A 1 92 ? 15.941 3.431 -20.276 1.00 88.12 92 CYS A N 1
ATOM 682 C CA . CYS A 1 92 ? 16.227 3.010 -18.901 1.00 88.12 92 CYS A CA 1
ATOM 683 C C . CYS A 1 92 ? 15.695 4.016 -17.865 1.00 88.12 92 CYS A C 1
ATOM 685 O O . CYS A 1 92 ? 15.151 3.622 -16.832 1.00 88.12 92 CYS A O 1
ATOM 687 N N . LYS A 1 93 ? 15.807 5.322 -18.140 1.00 90.75 93 LYS A N 1
ATOM 688 C CA . LYS A 1 93 ? 15.261 6.373 -17.267 1.00 90.75 93 LYS A CA 1
ATOM 689 C C . LYS A 1 93 ? 13.738 6.338 -17.202 1.00 90.75 93 LYS A C 1
ATOM 691 O O . LYS A 1 93 ? 13.192 6.483 -16.113 1.00 90.75 93 LYS A O 1
ATOM 696 N N . LEU A 1 94 ? 13.056 6.123 -18.327 1.00 89.00 94 LEU A N 1
ATOM 697 C CA . LEU A 1 94 ? 11.597 5.995 -18.364 1.00 89.00 94 LEU A CA 1
ATOM 698 C C . LEU A 1 94 ? 11.123 4.797 -17.537 1.00 89.00 94 LEU A C 1
ATOM 700 O O . LEU A 1 94 ? 10.208 4.939 -16.732 1.00 89.00 94 LEU A O 1
ATOM 704 N N . GLN A 1 95 ? 11.786 3.644 -17.660 1.00 87.12 95 GLN A N 1
ATOM 705 C CA . GLN A 1 95 ? 11.480 2.469 -16.838 1.00 87.12 95 GLN A CA 1
ATOM 706 C C . GLN A 1 95 ? 11.620 2.757 -15.340 1.00 87.12 95 GLN A C 1
ATOM 708 O O . GLN A 1 95 ? 10.776 2.341 -14.545 1.00 87.12 95 GLN A O 1
ATOM 713 N N . TRP A 1 96 ? 12.674 3.476 -14.947 1.00 88.19 96 TRP A N 1
ATOM 714 C CA . TRP A 1 96 ? 12.871 3.877 -13.557 1.00 88.19 96 TRP A CA 1
ATOM 715 C C . TRP A 1 96 ? 11.804 4.878 -13.092 1.00 88.19 96 TRP A C 1
ATOM 717 O O . TRP A 1 96 ? 11.217 4.686 -12.032 1.00 88.19 96 TRP A O 1
ATOM 727 N N . ALA A 1 97 ? 11.483 5.886 -13.906 1.00 91.38 97 ALA A N 1
ATOM 728 C CA . ALA A 1 97 ? 10.464 6.886 -13.593 1.00 91.38 97 ALA A CA 1
ATOM 729 C C . ALA A 1 97 ? 9.084 6.256 -13.351 1.00 91.38 97 ALA A C 1
ATOM 731 O O . ALA A 1 97 ? 8.424 6.595 -12.375 1.00 91.38 97 ALA A O 1
ATOM 732 N N . VAL A 1 98 ? 8.677 5.289 -14.178 1.00 87.62 98 VAL A N 1
ATOM 733 C CA . VAL A 1 98 ? 7.388 4.603 -14.004 1.00 87.62 98 VAL A CA 1
ATOM 734 C C . VAL A 1 98 ? 7.341 3.821 -12.689 1.00 87.62 98 VAL A C 1
ATOM 736 O O . VAL A 1 98 ? 6.324 3.847 -12.001 1.00 87.62 98 VAL A O 1
ATOM 739 N N . ARG A 1 99 ? 8.440 3.168 -12.286 1.00 85.69 99 ARG A N 1
ATOM 740 C CA . ARG A 1 99 ? 8.508 2.512 -10.966 1.00 85.69 99 ARG A CA 1
ATOM 741 C C . ARG A 1 99 ? 8.329 3.514 -9.831 1.00 85.69 99 ARG A C 1
ATOM 743 O O . ARG A 1 99 ? 7.565 3.246 -8.914 1.00 85.69 99 ARG A O 1
ATOM 750 N N . GLN A 1 100 ? 8.984 4.669 -9.928 1.00 90.94 100 GLN A N 1
ATOM 751 C CA . GLN A 1 100 ? 8.841 5.736 -8.938 1.00 90.94 100 GLN A CA 1
ATOM 752 C C . GLN A 1 100 ? 7.406 6.277 -8.877 1.00 90.94 100 GLN A C 1
ATOM 754 O O . GLN A 1 100 ? 6.907 6.559 -7.792 1.00 90.94 100 GLN A O 1
ATOM 759 N N . SER A 1 101 ? 6.707 6.369 -10.013 1.00 90.38 101 SER A N 1
ATOM 760 C CA . SER A 1 101 ? 5.289 6.749 -10.037 1.00 90.38 101 SER A CA 1
ATOM 761 C C . SER A 1 101 ? 4.401 5.744 -9.297 1.00 90.38 101 SER A C 1
ATOM 763 O O . SER A 1 101 ? 3.545 6.161 -8.522 1.00 90.38 101 SER A O 1
ATOM 765 N N . ILE A 1 102 ? 4.631 4.439 -9.482 1.00 86.75 102 ILE A N 1
ATOM 766 C CA . ILE A 1 102 ? 3.878 3.381 -8.785 1.00 86.75 102 ILE A CA 1
ATOM 767 C C . ILE A 1 102 ? 4.140 3.423 -7.273 1.00 86.75 102 ILE A C 1
ATOM 769 O O . ILE A 1 102 ? 3.207 3.327 -6.479 1.00 86.75 102 ILE A O 1
ATOM 773 N N . GLU A 1 103 ? 5.399 3.593 -6.862 1.00 86.69 103 GLU A N 1
ATOM 774 C CA . GLU A 1 103 ? 5.760 3.729 -5.444 1.00 86.69 103 GLU A CA 1
ATOM 775 C C . GLU A 1 103 ? 5.078 4.954 -4.812 1.00 86.69 103 GLU A C 1
ATOM 777 O O . GLU A 1 103 ? 4.513 4.861 -3.721 1.00 86.69 103 GLU A O 1
ATOM 782 N N . ALA A 1 104 ? 5.052 6.086 -5.520 1.00 91.31 104 ALA A N 1
ATOM 783 C CA . ALA A 1 104 ? 4.371 7.293 -5.062 1.00 91.31 104 ALA A CA 1
ATOM 784 C C . ALA A 1 104 ? 2.855 7.087 -4.895 1.00 91.31 104 ALA A C 1
ATOM 786 O O . ALA A 1 104 ? 2.294 7.489 -3.877 1.00 91.31 104 ALA A O 1
ATOM 787 N N . GLU A 1 105 ? 2.194 6.430 -5.850 1.00 87.19 105 GLU A N 1
ATOM 788 C CA . GLU A 1 105 ? 0.764 6.100 -5.768 1.00 87.19 105 GLU A CA 1
ATOM 789 C C . GLU A 1 105 ? 0.451 5.210 -4.552 1.00 87.19 105 GLU A C 1
ATOM 791 O O . GLU A 1 105 ? -0.513 5.447 -3.812 1.00 87.19 105 GLU A O 1
ATOM 796 N N . GLN A 1 106 ? 1.320 4.235 -4.273 1.00 87.25 106 GLN A N 1
ATOM 797 C CA . GLN A 1 106 ? 1.194 3.376 -3.098 1.00 87.25 106 GLN A CA 1
ATOM 798 C C . GLN A 1 106 ? 1.286 4.176 -1.787 1.00 87.25 106 GLN A C 1
ATOM 800 O O . GLN A 1 106 ? 0.523 3.919 -0.850 1.00 87.25 106 GLN A O 1
ATOM 805 N N . TYR A 1 107 ? 2.174 5.170 -1.708 1.00 90.75 107 TYR A N 1
ATOM 806 C CA . TYR A 1 107 ? 2.253 6.057 -0.544 1.00 90.75 107 TYR A CA 1
ATOM 807 C C . TYR A 1 107 ? 1.043 6.991 -0.434 1.00 90.75 107 TYR A C 1
ATOM 809 O O . TYR A 1 107 ? 0.511 7.174 0.665 1.00 90.75 107 TYR A O 1
ATOM 817 N N . LEU A 1 108 ? 0.550 7.522 -1.555 1.00 92.56 108 LEU A N 1
ATOM 818 C CA . LEU A 1 108 ? -0.622 8.402 -1.584 1.00 92.56 108 LEU A CA 1
ATOM 819 C C . LEU A 1 108 ? -1.896 7.711 -1.093 1.00 92.56 108 LEU A C 1
ATOM 821 O O . LEU A 1 108 ? -2.693 8.344 -0.409 1.00 92.56 108 LEU A O 1
ATOM 825 N N . THR A 1 109 ? -2.035 6.402 -1.315 1.00 90.25 109 THR A N 1
ATOM 826 C CA . THR A 1 109 ? -3.147 5.614 -0.751 1.00 90.25 109 THR A CA 1
ATOM 827 C C . THR A 1 109 ? -3.217 5.728 0.781 1.00 90.25 109 THR A C 1
ATOM 829 O O . THR A 1 109 ? -4.294 5.686 1.372 1.00 90.25 109 THR A O 1
ATOM 832 N N . SER A 1 110 ? -2.076 5.877 1.463 1.00 90.38 110 SER A N 1
ATOM 833 C CA . SER A 1 110 ? -2.053 6.053 2.923 1.00 90.38 110 SER A CA 1
ATOM 834 C C . SER A 1 110 ? -2.468 7.467 3.330 1.00 90.38 110 SER A C 1
ATOM 836 O O . SER A 1 110 ? -3.187 7.636 4.312 1.00 90.38 110 SER A O 1
ATOM 838 N N . VAL A 1 111 ? -2.061 8.470 2.549 1.00 92.31 111 VAL A N 1
ATOM 839 C CA . VAL A 1 111 ? -2.441 9.875 2.755 1.00 92.31 111 VAL A CA 1
ATOM 840 C C . VAL A 1 111 ? -3.943 10.065 2.561 1.00 92.31 111 VAL A C 1
ATOM 842 O O . VAL A 1 111 ? -4.584 10.658 3.423 1.00 92.31 111 VAL A O 1
ATOM 845 N N . GLU A 1 112 ? -4.521 9.488 1.504 1.00 91.75 112 GLU A N 1
ATOM 846 C CA . GLU A 1 112 ? -5.966 9.531 1.243 1.00 91.75 112 GLU A CA 1
ATOM 847 C C . GLU A 1 112 ? -6.767 8.967 2.426 1.00 91.75 112 GLU A C 1
ATOM 849 O O . GLU A 1 112 ? -7.803 9.508 2.810 1.00 91.75 112 GLU A O 1
ATOM 854 N N . ARG A 1 113 ? -6.268 7.903 3.068 1.00 93.00 113 ARG A N 1
ATOM 855 C CA . ARG A 1 113 ? -6.912 7.333 4.261 1.00 93.00 113 ARG A CA 1
ATOM 856 C C . ARG A 1 113 ? -6.841 8.278 5.456 1.00 93.00 113 ARG A C 1
ATOM 858 O O . ARG A 1 113 ? -7.838 8.412 6.157 1.00 93.00 113 ARG A O 1
ATOM 865 N N . CYS A 1 114 ? -5.703 8.928 5.689 1.00 92.00 114 CYS A N 1
ATOM 866 C CA . CYS A 1 114 ? -5.574 9.932 6.748 1.00 92.00 114 CYS A CA 1
ATOM 867 C C . CYS A 1 114 ? -6.522 11.115 6.519 1.00 92.00 114 CYS A C 1
ATOM 869 O O . CYS A 1 114 ? -7.262 11.489 7.424 1.00 92.00 114 CYS A O 1
ATOM 871 N N . GLU A 1 115 ? -6.557 11.642 5.296 1.00 92.31 115 GLU A N 1
ATOM 872 C CA . GLU A 1 115 ? -7.467 12.719 4.898 1.00 92.31 115 GLU A CA 1
ATOM 873 C C . GLU A 1 115 ? -8.937 12.299 5.053 1.00 92.31 115 GLU A C 1
ATOM 875 O O . GLU A 1 115 ? -9.775 13.070 5.522 1.00 92.31 115 GLU A O 1
ATOM 880 N N . HIS A 1 116 ? -9.269 11.050 4.710 1.00 91.06 116 HIS A N 1
ATOM 881 C CA . HIS A 1 116 ? -10.606 10.513 4.929 1.00 91.06 116 HIS A CA 1
ATOM 882 C C . HIS A 1 116 ? -10.989 10.536 6.410 1.00 91.06 116 HIS A C 1
ATOM 884 O O . HIS A 1 116 ? -12.106 10.937 6.719 1.00 91.06 116 HIS A O 1
ATOM 890 N N . PHE A 1 117 ? -10.084 10.143 7.316 1.00 87.38 117 PHE A N 1
ATOM 891 C CA . PHE A 1 117 ? -10.346 10.165 8.758 1.00 87.38 117 PHE A CA 1
ATOM 892 C C . PHE A 1 117 ? -10.550 11.580 9.305 1.00 87.38 117 PHE A C 1
ATOM 894 O O . PHE A 1 117 ? -11.399 11.760 10.172 1.00 87.38 117 PHE A O 1
ATOM 901 N N . GLU A 1 118 ? -9.839 12.575 8.775 1.00 86.62 118 GLU A N 1
ATOM 902 C CA . GLU A 1 118 ? -10.036 13.983 9.143 1.00 86.62 118 GLU A CA 1
ATOM 903 C C . GLU A 1 118 ? -11.417 14.505 8.717 1.00 86.62 118 GLU A C 1
ATOM 905 O O . GLU A 1 118 ? -12.042 15.292 9.421 1.00 86.62 118 GLU A O 1
ATOM 910 N N . ARG A 1 119 ? -11.928 14.027 7.577 1.00 85.88 119 ARG A N 1
ATOM 911 C CA . ARG A 1 119 ? -13.235 14.424 7.033 1.00 85.88 119 ARG A CA 1
ATOM 912 C C . ARG A 1 119 ? -14.429 13.725 7.678 1.00 85.88 119 ARG A C 1
ATOM 914 O O . ARG A 1 119 ? -15.568 14.086 7.370 1.00 85.88 119 ARG A O 1
ATOM 921 N N . ILE A 1 120 ? -14.216 12.709 8.517 1.00 85.94 120 ILE A N 1
ATOM 922 C CA . ILE A 1 120 ? -15.317 12.082 9.254 1.00 85.94 120 ILE A CA 1
ATOM 923 C C . ILE A 1 120 ? -15.913 13.144 10.179 1.00 85.94 120 ILE A C 1
ATOM 925 O O . ILE A 1 120 ? -15.178 13.867 10.843 1.00 85.94 120 ILE A O 1
ATOM 929 N N . GLY A 1 121 ? -17.247 13.250 10.192 1.00 77.50 121 GLY A N 1
ATOM 930 C CA . GLY A 1 121 ? -17.955 14.225 11.017 1.00 77.50 121 GLY A CA 1
ATOM 931 C C . GLY A 1 121 ? -17.471 14.149 12.458 1.00 77.50 121 GLY A C 1
ATOM 932 O O . GLY A 1 121 ? -17.679 13.133 13.123 1.00 77.50 121 GLY A O 1
ATOM 933 N N . GLN A 1 122 ? -16.796 15.205 12.900 1.00 72.38 122 GLN A N 1
ATOM 934 C CA . GLN A 1 122 ? -16.363 15.334 14.278 1.00 72.38 122 GLN A CA 1
ATOM 935 C C . GLN A 1 122 ? -17.615 15.396 15.153 1.00 72.38 122 GLN A C 1
ATOM 937 O O . GLN A 1 122 ? -18.628 15.997 14.773 1.00 72.38 122 GLN A O 1
ATOM 942 N N . GLU A 1 123 ? -17.566 14.746 16.317 1.00 72.44 123 GLU A N 1
ATOM 943 C CA . GLU A 1 123 ? -18.482 15.132 17.386 1.00 72.44 123 GLU A CA 1
ATOM 944 C C . GLU A 1 123 ? -18.307 16.639 17.552 1.00 72.44 123 GLU A C 1
ATOM 946 O O . GLU A 1 123 ? -17.166 17.101 17.502 1.00 72.44 123 GLU A O 1
ATOM 951 N N . LEU A 1 124 ? -19.406 17.408 17.625 1.00 61.97 124 LEU A N 1
ATOM 952 C CA . LEU A 1 124 ? -19.287 18.846 17.860 1.00 61.97 124 LEU A CA 1
ATOM 953 C C . LEU A 1 124 ? -18.302 19.006 19.015 1.00 61.97 124 LEU A C 1
ATOM 955 O O . LEU A 1 124 ? -18.572 18.491 20.106 1.00 61.97 124 LEU A O 1
ATOM 959 N N . GLU A 1 125 ? -17.176 19.681 18.758 1.00 56.00 125 GLU A N 1
ATOM 960 C CA . GLU A 1 125 ? -16.342 20.212 19.826 1.00 56.00 125 GLU A CA 1
ATOM 961 C C . GLU A 1 125 ? -17.339 20.829 20.807 1.00 56.00 125 GLU A C 1
ATOM 963 O O . GLU A 1 125 ? -18.256 21.522 20.339 1.00 56.00 125 GLU A O 1
ATOM 968 N N . PRO A 1 126 ? -17.286 20.527 22.115 1.00 53.72 126 PRO A N 1
ATOM 969 C CA . PRO A 1 126 ? -18.130 21.230 23.053 1.00 53.72 126 PRO A CA 1
ATOM 970 C C . PRO A 1 126 ? -17.736 22.696 22.916 1.00 53.72 126 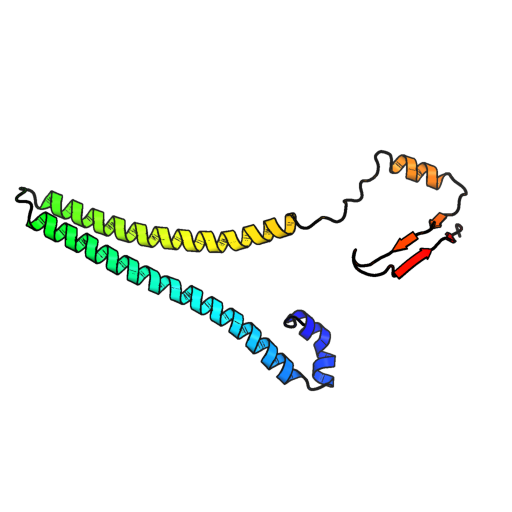PRO A C 1
ATOM 972 O O . PRO A 1 126 ? -16.747 23.133 23.502 1.00 53.72 126 PRO A O 1
ATOM 975 N N . GLU A 1 127 ? -18.464 23.442 22.080 1.00 50.16 127 GLU A N 1
ATOM 976 C CA . GLU A 1 127 ? -18.404 24.884 22.029 1.00 50.16 127 GLU A CA 1
ATOM 977 C C . GLU A 1 127 ? -18.710 25.254 23.467 1.00 50.16 127 GLU A C 1
ATOM 979 O O . GLU A 1 127 ? -19.859 25.163 23.894 1.00 50.16 127 GLU A O 1
ATOM 984 N N . ARG A 1 128 ? -17.677 25.569 24.262 1.00 49.53 128 ARG A N 1
ATOM 985 C CA . ARG A 1 128 ? -17.879 26.305 25.500 1.00 49.53 128 ARG A CA 1
ATOM 986 C C . ARG A 1 128 ? -18.630 27.531 25.018 1.00 49.53 128 ARG A C 1
ATOM 988 O O . ARG A 1 128 ? -18.016 28.329 24.302 1.00 49.53 128 ARG A O 1
ATOM 995 N N . PRO A 1 129 ? -19.937 27.661 25.315 1.00 58.50 129 PRO A N 1
ATOM 996 C CA . PRO A 1 129 ? -20.676 28.813 24.845 1.00 58.50 129 PRO A CA 1
ATOM 997 C C . PRO A 1 129 ? -19.893 30.035 25.311 1.00 58.50 129 PRO A C 1
ATOM 999 O O . PRO A 1 129 ? -19.356 30.024 26.421 1.00 58.50 129 PRO A O 1
ATOM 1002 N N . VAL A 1 130 ? -19.735 31.060 24.479 1.00 52.19 130 VAL A N 1
ATOM 1003 C CA . VAL A 1 130 ? -19.071 32.291 24.924 1.00 52.19 130 VAL A CA 1
ATOM 1004 C C . VAL A 1 130 ? -19.820 32.780 26.174 1.00 52.19 130 VAL A C 1
ATOM 1006 O O . VAL A 1 130 ? -21.009 33.076 26.099 1.00 52.19 130 VAL A O 1
ATOM 1009 N N . GLY A 1 131 ? -19.154 32.774 27.336 1.00 58.22 131 GLY A N 1
ATOM 1010 C CA . GLY A 1 131 ? -19.797 32.981 28.644 1.00 58.22 131 GLY A CA 1
ATOM 1011 C C . GLY A 1 131 ? -20.105 31.712 29.457 1.00 58.22 131 GLY A C 1
ATOM 1012 O O . GLY A 1 131 ? -20.826 31.806 30.446 1.00 58.22 131 GLY A O 1
ATOM 1013 N N . ALA A 1 132 ? -19.554 30.547 29.098 1.00 61.16 132 ALA A N 1
ATOM 1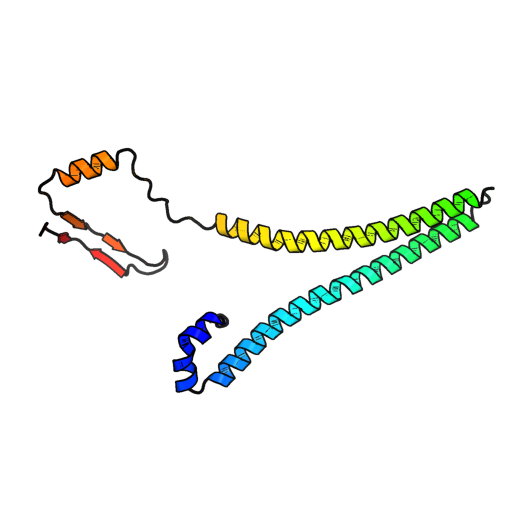014 C CA . ALA A 1 132 ? -19.696 29.288 29.838 1.00 61.16 132 ALA A CA 1
ATOM 1015 C C . ALA A 1 132 ? -19.346 29.446 31.324 1.00 61.16 132 ALA A C 1
ATOM 1017 O O . ALA A 1 132 ? -20.076 28.956 32.178 1.00 61.16 132 ALA A O 1
ATOM 1018 N N . ASP A 1 133 ? -18.284 30.196 31.625 1.00 65.06 133 ASP A N 1
ATOM 1019 C CA . ASP A 1 133 ? -17.851 30.465 32.998 1.00 65.06 133 ASP A CA 1
ATOM 1020 C C . ASP A 1 133 ? -18.869 31.338 33.752 1.00 65.06 133 ASP A C 1
ATOM 1022 O O . ASP A 1 133 ? -19.147 31.096 34.921 1.00 65.06 133 ASP A O 1
ATOM 1026 N N . ALA A 1 134 ? -19.512 32.295 33.071 1.00 65.06 134 ALA A N 1
ATOM 1027 C CA . ALA A 1 134 ? -20.569 33.117 33.660 1.00 65.06 134 ALA A CA 1
ATOM 1028 C C . ALA A 1 134 ? -21.868 32.319 33.888 1.00 65.06 134 ALA A C 1
ATOM 1030 O O . ALA A 1 134 ? -22.555 32.539 34.883 1.00 65.06 134 ALA A O 1
ATOM 1031 N N . LEU A 1 135 ? -22.191 31.373 32.997 1.00 64.44 135 LEU A N 1
ATOM 1032 C CA . LEU A 1 135 ? -23.322 30.449 33.144 1.00 64.44 135 LEU A CA 1
ATOM 1033 C C . LEU A 1 135 ? -23.089 29.426 34.264 1.00 64.44 135 LEU A C 1
ATOM 1035 O O . LEU A 1 135 ? -24.015 29.141 35.017 1.00 64.44 135 LEU A O 1
ATOM 1039 N N . LEU A 1 136 ? -21.862 28.913 34.396 1.00 66.31 136 LEU A N 1
ATOM 1040 C CA . LEU A 1 136 ? -21.454 28.022 35.484 1.00 66.31 136 LEU A CA 1
ATOM 1041 C C . LEU A 1 136 ? -21.520 28.745 36.832 1.00 66.31 136 LEU A C 1
ATOM 1043 O O . LEU A 1 136 ? -22.189 28.259 37.737 1.00 66.31 136 LEU A O 1
ATOM 1047 N N . SER A 1 137 ? -20.942 29.945 36.946 1.00 64.56 137 SER A N 1
ATOM 1048 C CA . SER A 1 137 ? -21.017 30.737 38.182 1.00 64.56 137 SER A CA 1
ATOM 1049 C C . SER A 1 137 ? -22.447 31.169 38.538 1.00 64.56 137 SER A C 1
ATOM 1051 O O . SER A 1 137 ? -22.791 31.237 39.715 1.00 64.56 137 SER A O 1
ATOM 1053 N N . ALA A 1 138 ? -23.310 31.434 37.549 1.00 63.69 138 ALA A N 1
ATOM 1054 C CA . ALA A 1 138 ? -24.728 31.718 37.788 1.00 63.69 138 ALA A CA 1
ATOM 1055 C C . ALA A 1 138 ? -25.524 30.471 38.218 1.00 63.69 138 ALA A C 1
ATOM 1057 O O . ALA A 1 138 ? -26.466 30.592 39.002 1.00 63.69 138 ALA A O 1
ATOM 1058 N N . ALA A 1 139 ? -25.148 29.283 37.733 1.00 63.81 139 ALA A N 1
ATOM 1059 C CA . ALA A 1 139 ? -25.734 28.012 38.152 1.00 63.81 139 ALA A CA 1
ATOM 1060 C C . ALA A 1 139 ? -25.292 27.619 39.573 1.00 63.81 139 ALA A C 1
ATOM 1062 O O . ALA A 1 139 ? -26.124 27.189 40.364 1.00 63.81 139 ALA A O 1
ATOM 1063 N N . GLU A 1 140 ? -24.019 27.835 39.923 1.00 64.81 140 GLU A N 1
ATOM 1064 C CA . GLU A 1 140 ? -23.472 27.598 41.269 1.00 64.81 140 GLU A CA 1
ATOM 1065 C C . GLU A 1 140 ? -24.076 28.530 42.335 1.00 64.81 140 GLU A C 1
ATOM 1067 O O . GLU A 1 140 ? -24.184 28.150 43.499 1.00 64.81 140 GLU A O 1
ATOM 1072 N N . ALA A 1 141 ? -24.504 29.737 41.948 1.00 64.81 141 ALA A N 1
ATOM 1073 C CA . ALA A 1 141 ? -25.143 30.711 42.836 1.00 64.81 141 ALA A CA 1
ATOM 1074 C C . ALA A 1 141 ? -26.657 30.481 43.052 1.00 64.81 141 ALA A C 1
ATOM 1076 O O . ALA A 1 141 ? -27.282 31.214 43.821 1.00 64.81 141 ALA A O 1
ATOM 1077 N N . SER A 1 142 ? -27.270 29.508 42.370 1.00 60.91 142 SER A N 1
ATOM 1078 C CA . SER A 1 142 ? -28.710 29.231 42.442 1.00 60.91 142 SER A CA 1
ATOM 1079 C C . SER A 1 142 ? -29.016 28.057 43.383 1.00 60.91 142 SER A C 1
ATOM 1081 O O . SER A 1 142 ? -28.442 26.986 43.230 1.00 60.91 142 SER A O 1
ATOM 1083 N N . GLU A 1 143 ? -29.990 28.193 44.295 1.00 61.19 143 GLU A N 1
ATOM 1084 C CA . GLU A 1 143 ? -30.528 27.075 45.114 1.00 61.19 143 GLU A CA 1
ATOM 1085 C C . GLU A 1 143 ? -31.419 26.088 44.308 1.00 61.19 143 GLU A C 1
ATOM 1087 O O . GLU A 1 143 ? -32.169 25.282 44.866 1.00 61.19 143 GLU A O 1
ATOM 1092 N N . ALA A 1 144 ? -31.390 26.173 42.976 1.00 60.50 144 ALA A N 1
ATOM 1093 C CA . ALA A 1 144 ? -32.162 25.355 42.043 1.00 60.50 144 ALA A CA 1
ATOM 1094 C C . ALA A 1 144 ? -31.715 23.871 42.041 1.00 60.50 144 ALA A C 1
ATOM 1096 O O . ALA A 1 144 ? -30.607 23.553 42.475 1.00 60.50 144 ALA A O 1
ATOM 1097 N N . PRO A 1 145 ? -32.558 22.923 41.566 1.00 55.53 145 PRO A N 1
ATOM 1098 C CA . PRO A 1 145 ? -32.170 21.515 41.441 1.00 55.53 145 PRO A CA 1
ATOM 1099 C C . PRO A 1 145 ? -30.853 21.372 40.668 1.00 55.53 145 PRO A C 1
ATOM 1101 O O . PRO A 1 145 ? -30.699 21.951 39.597 1.00 55.53 145 PRO A O 1
ATOM 1104 N N . ALA A 1 146 ? -29.929 20.571 41.202 1.00 71.12 146 ALA A N 1
ATOM 1105 C CA . ALA A 1 146 ? -28.570 20.442 40.683 1.00 71.12 146 ALA A CA 1
ATOM 1106 C C . ALA A 1 146 ? -28.531 19.968 39.216 1.00 71.12 146 ALA A C 1
ATOM 1108 O O . ALA A 1 146 ? -27.641 20.367 38.470 1.00 71.12 146 ALA A O 1
ATOM 1109 N N . ILE A 1 147 ? -29.490 19.129 38.788 1.00 77.81 147 ILE A N 1
ATOM 1110 C CA . ILE A 1 147 ? -29.632 18.674 37.393 1.00 77.81 147 ILE A CA 1
ATOM 1111 C C . ILE A 1 147 ? -31.122 18.494 37.049 1.00 77.81 147 ILE A C 1
ATOM 1113 O O . ILE A 1 147 ? -31.826 17.731 37.714 1.00 77.81 147 ILE A O 1
ATOM 1117 N N . GLU A 1 148 ? -31.606 19.139 35.983 1.00 82.94 148 GLU A N 1
ATOM 1118 C CA . GLU A 1 148 ? -32.979 18.992 35.476 1.00 82.94 148 GLU A CA 1
ATOM 1119 C C . GLU A 1 148 ? -32.992 18.457 34.034 1.00 82.94 148 GLU A C 1
ATOM 1121 O O . GLU A 1 148 ? -32.436 19.062 33.119 1.00 82.94 148 GLU A O 1
ATOM 1126 N N . PHE A 1 149 ? -33.671 17.331 33.813 1.00 86.31 149 PHE A N 1
ATOM 1127 C CA . PHE A 1 149 ? -33.947 16.772 32.491 1.00 86.31 149 PHE A CA 1
ATOM 1128 C C . PHE A 1 149 ? -35.377 17.139 32.083 1.00 86.31 149 PHE A C 1
ATOM 1130 O O . PHE A 1 149 ? -36.320 16.876 32.831 1.00 86.31 149 PHE A O 1
ATOM 1137 N N . ARG A 1 150 ? -35.564 17.704 30.883 1.00 85.75 150 ARG A N 1
ATOM 1138 C CA . ARG A 1 150 ? -36.887 18.036 30.325 1.00 85.75 150 ARG A CA 1
ATOM 1139 C C . ARG A 1 150 ? -37.081 17.403 28.955 1.00 85.75 150 ARG A C 1
ATOM 1141 O O . ARG A 1 150 ? -36.402 17.771 28.003 1.00 85.75 150 ARG A O 1
ATOM 1148 N N . SER A 1 151 ? -38.043 16.486 28.853 1.00 87.62 151 SER A N 1
ATOM 1149 C CA . SER A 1 151 ? -38.460 15.825 27.606 1.00 87.62 151 SER A CA 1
ATOM 1150 C C . SER A 1 151 ? -37.292 15.277 26.775 1.00 87.62 151 SER A C 1
ATOM 1152 O O . SER A 1 151 ? -37.310 15.305 25.543 1.00 87.62 151 SER A O 1
ATOM 1154 N N . VAL A 1 152 ? -36.263 14.764 27.451 1.00 88.12 152 VAL A N 1
ATOM 1155 C CA . VAL A 1 152 ? -35.033 14.322 26.797 1.00 88.12 152 VAL A CA 1
ATOM 1156 C C . VAL A 1 152 ? -35.303 13.048 26.017 1.00 88.12 152 VAL A C 1
ATOM 1158 O O . VAL A 1 152 ? -35.925 12.107 26.520 1.00 88.12 152 VAL A O 1
ATOM 1161 N N . SER A 1 153 ? -34.836 13.035 24.768 1.00 89.31 153 SER A N 1
ATOM 1162 C CA . SER A 1 153 ? -34.981 11.896 23.874 1.00 89.31 153 SER A CA 1
ATOM 1163 C C . SER A 1 153 ? -33.635 11.473 23.300 1.00 89.31 153 SER A C 1
ATOM 1165 O O . SER A 1 153 ? -32.938 12.284 22.698 1.00 89.31 153 SER A O 1
ATOM 1167 N N . VAL A 1 154 ? -33.272 10.200 23.463 1.00 89.38 154 VAL A N 1
ATOM 1168 C CA . VAL A 1 154 ? -31.961 9.665 23.060 1.00 89.38 154 VAL A CA 1
ATOM 1169 C C . VAL A 1 154 ? -32.137 8.534 22.054 1.00 89.38 154 VAL A C 1
ATOM 1171 O O . VAL A 1 154 ? -32.981 7.649 22.222 1.00 89.38 154 VAL A O 1
ATOM 1174 N N . ARG A 1 155 ? -31.316 8.545 21.001 1.00 91.31 155 ARG A N 1
ATOM 1175 C CA . ARG A 1 155 ? -31.222 7.470 20.006 1.00 91.31 155 ARG A CA 1
ATOM 1176 C C . ARG A 1 155 ? -29.765 7.209 19.638 1.00 91.31 155 ARG A C 1
ATOM 1178 O O . ARG A 1 155 ? -28.983 8.144 19.545 1.00 91.31 155 ARG A O 1
ATOM 1185 N N . TYR A 1 156 ? -29.427 5.951 19.361 1.00 87.00 156 TYR A N 1
ATOM 1186 C CA . TYR A 1 156 ? -28.061 5.554 18.990 1.00 87.00 156 TYR A CA 1
ATOM 1187 C C . TYR A 1 156 ? -27.687 5.878 17.538 1.00 87.00 156 TYR A C 1
ATOM 1189 O O . TYR A 1 156 ? -26.518 6.081 17.230 1.00 87.00 156 TYR A O 1
ATOM 1197 N N . ARG A 1 157 ? -28.655 5.879 16.613 1.00 86.12 157 ARG A N 1
ATOM 1198 C CA . ARG A 1 157 ? -28.444 6.256 15.204 1.00 86.12 157 ARG A CA 1
ATOM 1199 C C . ARG A 1 157 ? -29.643 7.055 14.702 1.00 86.12 157 ARG A C 1
ATOM 1201 O O . ARG A 1 157 ? -30.756 6.769 15.142 1.00 86.12 157 ARG A O 1
ATOM 1208 N N . PRO A 1 158 ? -29.475 7.961 13.721 1.00 83.69 158 PRO A N 1
ATOM 1209 C CA . PRO A 1 158 ? -30.573 8.785 13.209 1.00 83.69 158 PRO A CA 1
ATOM 1210 C C . PRO A 1 158 ? -31.789 7.978 12.736 1.00 83.69 158 PRO A C 1
ATOM 1212 O O . PRO A 1 158 ? -32.925 8.392 12.953 1.00 83.69 158 PRO A O 1
ATOM 1215 N N . ARG A 1 159 ? -31.538 6.804 12.137 1.00 88.56 159 ARG A N 1
ATOM 1216 C CA . ARG A 1 159 ? -32.556 5.888 11.595 1.00 88.56 159 ARG A CA 1
ATOM 1217 C C . ARG A 1 159 ? -33.090 4.856 12.598 1.00 88.56 159 ARG A C 1
ATOM 1219 O O . ARG A 1 159 ? -33.953 4.070 12.227 1.00 88.56 159 ARG A O 1
ATOM 1226 N N . LEU A 1 160 ? -32.554 4.798 13.818 1.00 90.88 160 LEU A N 1
ATOM 1227 C CA . LEU A 1 160 ? -33.034 3.872 14.847 1.00 90.88 160 LEU A CA 1
ATOM 1228 C C . LEU A 1 160 ? -34.165 4.513 15.662 1.00 90.88 160 LEU A C 1
ATOM 1230 O O . LEU A 1 160 ? -34.203 5.743 15.790 1.00 90.88 160 LEU A O 1
ATOM 1234 N N . PRO A 1 161 ? -35.076 3.696 16.223 1.00 91.38 161 PRO A N 1
ATOM 1235 C CA . PRO A 1 161 ? -36.084 4.197 17.139 1.00 91.38 161 PRO A CA 1
ATOM 1236 C C . PRO A 1 161 ? -35.427 4.849 18.358 1.00 91.38 161 PRO A C 1
ATOM 1238 O O . PRO A 1 161 ? -34.296 4.542 18.744 1.00 91.38 161 PRO A O 1
ATOM 1241 N N . VAL A 1 162 ? -36.165 5.780 18.950 1.00 88.75 162 VAL A N 1
ATOM 1242 C CA . VAL A 1 162 ? -35.778 6.448 20.190 1.00 88.75 162 VAL A CA 1
ATOM 1243 C C . VAL A 1 162 ? -35.813 5.425 21.327 1.00 88.75 162 VAL A C 1
ATOM 1245 O O . VAL A 1 162 ? -36.801 4.712 21.474 1.00 88.75 162 VAL A O 1
ATOM 1248 N N . VAL A 1 163 ? -34.731 5.346 22.104 1.00 90.50 163 VAL A N 1
ATOM 1249 C CA . VAL A 1 163 ? -34.592 4.389 23.217 1.00 90.50 163 VAL A CA 1
ATOM 1250 C C . VAL A 1 163 ? -35.085 5.006 24.522 1.00 90.50 163 VAL A C 1
ATOM 1252 O O . VAL A 1 163 ? -35.788 4.357 25.287 1.00 90.50 163 VAL A O 1
ATOM 1255 N N . VAL A 1 164 ? -34.759 6.278 24.750 1.00 87.88 164 VAL A N 1
ATOM 1256 C CA . VAL A 1 164 ? -35.308 7.078 25.851 1.00 87.88 164 VAL A CA 1
ATOM 1257 C C . VAL A 1 164 ? -36.210 8.118 25.223 1.00 87.88 164 VAL A C 1
ATOM 1259 O O . VAL A 1 164 ? -35.702 8.920 24.450 1.00 87.88 164 VAL A O 1
ATOM 1262 N N . ALA A 1 165 ? -37.512 8.094 25.499 1.00 86.50 165 ALA A N 1
ATOM 1263 C CA . ALA A 1 165 ? -38.484 8.989 24.876 1.00 86.50 165 ALA A CA 1
ATOM 1264 C C . ALA A 1 165 ? -39.139 9.898 25.924 1.00 86.50 165 ALA A C 1
ATOM 1266 O O . ALA A 1 165 ? -39.872 9.419 26.786 1.00 86.50 165 ALA A O 1
ATOM 1267 N N . GLY A 1 166 ? -38.889 11.207 25.829 1.00 85.38 166 GLY A N 1
ATOM 1268 C CA . GLY A 1 166 ? -39.601 12.219 26.616 1.00 85.38 166 GLY A CA 1
ATOM 1269 C C . GLY A 1 166 ? -39.339 12.186 28.127 1.00 85.38 166 GLY A C 1
ATOM 1270 O O . GLY A 1 166 ? -40.214 12.565 28.904 1.00 85.38 166 GLY A O 1
ATOM 1271 N N . LEU A 1 167 ? -38.154 11.750 28.564 1.00 87.81 167 LEU A N 1
ATOM 1272 C CA . LEU A 1 167 ? -37.834 11.627 29.987 1.00 87.81 167 LEU A CA 1
ATOM 1273 C C . LEU A 1 167 ? -37.705 13.014 30.642 1.00 87.81 167 LEU A C 1
ATOM 1275 O O . LEU A 1 167 ? -36.937 13.856 30.171 1.00 87.81 167 LEU A O 1
ATOM 1279 N N . SER A 1 168 ? -38.453 13.240 31.726 1.00 88.75 168 SER A N 1
ATOM 1280 C CA . SER A 1 168 ? -38.436 14.497 32.484 1.00 88.75 168 SER A CA 1
ATOM 1281 C C . SER A 1 168 ? -38.336 14.223 33.983 1.00 88.75 168 SER A C 1
ATOM 1283 O O . SER A 1 168 ? -39.214 13.567 34.540 1.00 88.75 168 SER A O 1
ATOM 1285 N N . PHE A 1 169 ? -37.275 14.699 34.632 1.00 86.50 169 PHE A N 1
ATOM 1286 C CA . PHE A 1 169 ? -37.081 14.588 36.080 1.00 86.50 169 PHE A CA 1
ATOM 1287 C C . PHE A 1 169 ? -36.069 15.626 36.572 1.00 86.50 169 PHE A C 1
ATOM 1289 O O . PHE A 1 169 ? -35.211 16.074 35.815 1.00 86.50 169 PHE A O 1
ATOM 1296 N N . ALA A 1 170 ? -36.156 15.984 37.852 1.00 85.38 170 ALA A N 1
ATOM 1297 C CA . ALA A 1 170 ? -35.231 16.904 38.504 1.00 85.38 170 ALA A CA 1
ATOM 1298 C C . ALA A 1 170 ? -34.529 16.201 39.671 1.00 85.38 170 ALA A C 1
ATOM 1300 O O . ALA A 1 170 ? -35.180 15.557 40.496 1.00 85.38 170 ALA A O 1
ATOM 1301 N N . VAL A 1 171 ? -33.206 16.332 39.738 1.00 83.19 171 VAL A N 1
ATOM 1302 C CA . VAL A 1 171 ? -32.363 15.808 40.816 1.00 83.19 171 VAL A CA 1
ATOM 1303 C C . VAL A 1 171 ? -32.049 16.952 41.773 1.00 83.19 171 VAL A C 1
ATOM 1305 O O . VAL A 1 171 ? -31.527 17.990 41.368 1.00 83.19 171 VAL A O 1
ATOM 1308 N N . LYS A 1 172 ? -32.397 16.774 43.048 1.00 77.94 172 LYS A N 1
ATOM 1309 C CA . LYS A 1 172 ? -32.096 17.752 44.099 1.00 77.94 172 LYS A CA 1
ATOM 1310 C C . LYS A 1 172 ? -30.624 17.640 44.528 1.00 77.94 172 LYS A C 1
ATOM 1312 O O . LYS A 1 172 ? -30.086 16.534 44.471 1.00 77.94 172 LYS A O 1
ATOM 1317 N N . PRO A 1 173 ? -29.989 18.741 44.962 1.00 74.94 173 PRO A N 1
ATOM 1318 C CA . PRO A 1 173 ? -28.692 18.675 45.631 1.00 74.94 173 PRO A CA 1
ATOM 1319 C C . PRO A 1 173 ? -28.805 17.827 46.911 1.00 74.94 173 PRO A C 1
ATOM 1321 O O . PRO A 1 173 ? -29.840 17.864 47.583 1.00 74.94 173 PRO A O 1
ATOM 1324 N N . GLY A 1 174 ? -27.781 17.015 47.180 1.00 59.97 174 GLY A N 1
ATOM 1325 C CA . GLY A 1 174 ? -27.682 16.142 48.357 1.00 59.97 174 GLY A CA 1
ATOM 1326 C C . GLY A 1 174 ? -26.865 16.766 49.473 1.00 59.97 174 GLY A C 1
ATOM 1327 O O . GLY A 1 174 ? -25.944 17.545 49.143 1.00 59.97 174 GLY A O 1
#

Radius of gyration: 34.29 Å; chains: 1; bounding box: 70×59×94 Å

Organism: NCBI:txid1333877

Sequence (174 aa):
PGPPAPAGTMEGLATVRALGLERAFEKRFARCAEGNSTLFWHSLMLIPWMISRFDGLGSVCVFATAVSLALVRSNSALSGGVALTFIVNWICKLQWAVRQSIEAEQYLTSVERCEHFERIGQELEPERPVGADALLSAAEASEAPAIEFRSVSVRYRPRLPVVVAGLSFAVKPG

InterPro domains:
  IPR036640 ABC transporter type 1, transmembrane domain superfamily [G3DSA:1.20.1560.10] (8-123)
  IPR036640 ABC transporter type 1, transmembrane domain superfamily [SSF90123] (9-118)
  IPR050173 ATP-binding cassette transporter C-like [PTHR24223] (9-174)

Foldseek 3Di:
DDQDDVVNCVVCVVVCVVVVVVVVNVVSVVVVVVVVVVVVVVVVVVLVVVVVVLVVVLVVVLVVLVVVVVPDPDDDPPVSVVVSVVSNVVSVVVSVVVVVVVVVVVVVVVVVVVVVVVPPDDDPPPPCDVCVVVVVVVLVPDQAFNDWDAQDWDDPDPPDDTPDGGDTDTHHDD